Protein AF-A0A937L1M7-F1 (afdb_monomer)

Radius of gyration: 15.11 Å; Cα contacts (8 Å, |Δi|>4): 106; chains: 1; bounding box: 36×22×39 Å

Foldseek 3Di:
DVVVVLLVVLVVVLCVLQVFDPDLVSVLQSVLCCVQQAPDDPVSVVVCCVDPVVVVVVVVSQVVCVHDVSVVVCCVPPSVVVSVVCCVPFRVPFPHGHHSNDQDVVNVVDDSVVVCVNRVGDHDD

Secondary structure (DSSP, 8-state):
-HHHHHHHHHHHHHHHHHT--SSHHHHHHHHHIIIIIB---HHHHHHHHH-HHHHHHHHHHHHHTTSHHHHHHHIIIIIHHHHHHHIIIIITT-SS-B-TT---HHHHHS-HHHHHHHHT-----

Solvent-accessible surface area (backbone atoms only — not comparable to full-atom values): 6976 Å² total; per-residue (Å²): 109,75,66,58,59,49,54,53,52,38,51,55,50,48,29,64,73,51,60,35,53,92,47,78,67,22,54,59,64,38,46,53,43,51,75,68,29,29,65,62,49,73,67,57,54,49,54,53,62,63,33,68,65,54,46,50,52,52,50,53,51,26,53,75,52,68,28,65,69,50,37,49,51,47,37,64,72,49,49,46,59,48,40,52,48,47,37,63,73,30,42,68,66,30,72,48,63,43,55,43,93,65,73,48,72,68,59,73,73,43,58,68,70,56,53,27,59,70,30,36,57,55,71,78,127

Structure (mmCIF, N/CA/C/O backbone):
data_AF-A0A937L1M7-F1
#
_entry.id   AF-A0A937L1M7-F1
#
loop_
_atom_site.group_PDB
_atom_site.id
_atom_site.type_symbol
_atom_site.label_atom_id
_atom_site.label_alt_id
_atom_site.label_comp_id
_atom_site.label_asym_id
_atom_site.label_entity_id
_atom_site.label_seq_id
_atom_site.pdbx_PDB_ins_code
_atom_site.Cartn_x
_atom_site.Cartn_y
_atom_site.Cartn_z
_atom_site.occupancy
_atom_site.B_iso_or_equiv
_atom_site.auth_seq_id
_atom_site.auth_comp_id
_atom_site.auth_asym_id
_atom_site.auth_atom_id
_atom_site.pdbx_PDB_model_num
ATOM 1 N N . SER A 1 1 ? 15.542 -1.049 15.881 1.00 49.56 1 SER A N 1
ATOM 2 C CA . SER A 1 1 ? 14.760 0.177 16.152 1.00 49.56 1 SER A CA 1
ATOM 3 C C . SER A 1 1 ? 13.282 -0.177 16.114 1.00 49.56 1 SER A C 1
ATOM 5 O O . SER A 1 1 ? 12.825 -0.575 15.053 1.00 49.56 1 SER A O 1
ATOM 7 N N . GLN A 1 2 ? 12.545 -0.119 17.230 1.00 49.66 2 GLN A N 1
ATOM 8 C CA . GLN A 1 2 ? 11.145 -0.597 17.312 1.00 49.66 2 GLN A CA 1
ATOM 9 C C . GLN A 1 2 ? 10.196 0.043 16.274 1.00 49.66 2 GLN A C 1
ATOM 11 O O . GLN A 1 2 ? 9.245 -0.591 15.832 1.00 49.66 2 GLN A O 1
ATOM 16 N N . LEU A 1 3 ? 10.517 1.255 15.811 1.00 58.94 3 LEU A N 1
ATOM 17 C CA . LEU A 1 3 ? 9.812 1.948 14.729 1.00 58.94 3 LEU A CA 1
ATOM 18 C C . LEU A 1 3 ? 9.873 1.206 13.385 1.00 58.94 3 LEU A C 1
ATOM 20 O O . LEU A 1 3 ? 8.867 1.160 12.690 1.00 58.94 3 LEU A O 1
ATOM 24 N N . LYS A 1 4 ? 11.012 0.575 13.049 1.00 58.53 4 LYS A N 1
ATOM 25 C CA . LYS A 1 4 ? 11.166 -0.193 11.801 1.00 58.53 4 LYS A CA 1
ATOM 26 C C . LYS A 1 4 ? 10.172 -1.356 11.789 1.00 58.53 4 LYS A C 1
ATOM 28 O O . LYS A 1 4 ? 9.358 -1.446 10.884 1.00 58.53 4 LYS A O 1
ATOM 33 N N . GLY A 1 5 ? 10.163 -2.178 12.842 1.00 61.75 5 GLY A N 1
ATOM 34 C CA . GLY A 1 5 ? 9.251 -3.324 12.947 1.00 61.75 5 GLY A CA 1
ATOM 35 C C . GLY A 1 5 ? 7.770 -2.938 12.875 1.00 61.75 5 GLY A C 1
ATOM 36 O O . GLY A 1 5 ? 6.997 -3.636 12.229 1.00 61.75 5 GLY A O 1
ATOM 37 N N . LYS A 1 6 ? 7.391 -1.794 13.462 1.00 68.62 6 LYS A N 1
ATOM 38 C CA . LYS A 1 6 ? 6.020 -1.282 13.376 1.00 68.62 6 LYS A CA 1
ATOM 39 C C . LYS A 1 6 ? 5.638 -0.885 11.943 1.00 68.62 6 LYS A C 1
ATOM 41 O O . LYS A 1 6 ? 4.575 -1.276 11.488 1.00 68.62 6 LYS A O 1
ATOM 46 N N . THR A 1 7 ? 6.505 -0.181 11.210 1.00 71.00 7 THR A N 1
ATOM 47 C CA . THR A 1 7 ? 6.217 0.217 9.820 1.00 71.00 7 THR A CA 1
ATOM 48 C C . THR A 1 7 ? 6.036 -0.983 8.890 1.00 71.00 7 THR A C 1
ATOM 50 O O . THR A 1 7 ? 5.132 -0.957 8.063 1.00 71.00 7 THR A O 1
ATOM 53 N N . PHE A 1 8 ? 6.853 -2.034 9.034 1.00 74.19 8 PHE A N 1
ATOM 54 C CA . PHE A 1 8 ? 6.697 -3.263 8.241 1.00 74.19 8 PHE A CA 1
ATOM 55 C C . PHE A 1 8 ? 5.416 -4.019 8.601 1.00 74.19 8 PHE A C 1
ATOM 57 O O . PHE A 1 8 ? 4.676 -4.413 7.713 1.00 74.19 8 PHE A O 1
ATOM 64 N N . HIS A 1 9 ? 5.108 -4.151 9.892 1.00 79.00 9 HIS A N 1
ATOM 65 C CA . HIS A 1 9 ? 3.859 -4.770 10.333 1.00 79.00 9 HIS A CA 1
ATOM 66 C C . HIS A 1 9 ? 2.626 -4.020 9.804 1.00 79.00 9 HIS A C 1
ATOM 68 O O . HIS A 1 9 ? 1.701 -4.628 9.272 1.00 79.00 9 HIS A O 1
ATOM 74 N N . ASP A 1 10 ? 2.624 -2.692 9.913 1.00 80.38 10 ASP A N 1
ATOM 75 C CA . ASP A 1 10 ? 1.534 -1.843 9.434 1.00 80.38 10 ASP A CA 1
ATOM 76 C C . ASP A 1 10 ? 1.384 -1.925 7.902 1.00 80.38 10 ASP A C 1
ATOM 78 O O . ASP A 1 10 ? 0.262 -1.980 7.396 1.00 80.38 10 ASP A O 1
ATOM 82 N N . HIS A 1 11 ? 2.502 -2.014 7.171 1.00 81.06 11 HIS A N 1
ATOM 83 C CA . HIS A 1 11 ? 2.531 -2.261 5.724 1.00 81.06 11 HIS A CA 1
ATOM 84 C C . HIS A 1 11 ? 1.928 -3.625 5.366 1.00 81.06 11 HIS A C 1
ATOM 86 O O . HIS A 1 11 ? 1.009 -3.694 4.549 1.00 81.06 11 HIS A O 1
ATOM 92 N N . ASP A 1 12 ? 2.349 -4.699 6.031 1.00 82.50 12 ASP A N 1
ATOM 9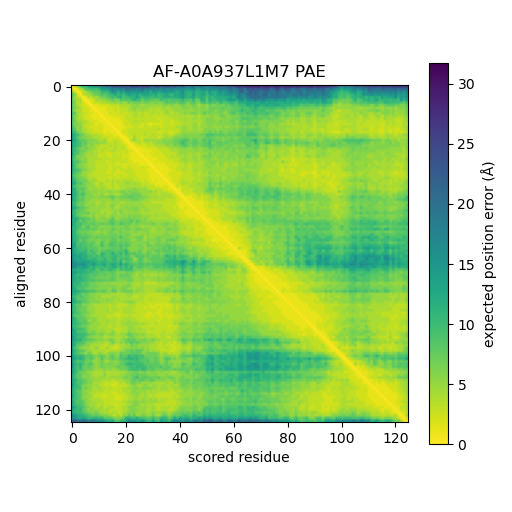3 C CA . ASP A 1 12 ? 1.842 -6.056 5.787 1.00 82.50 12 ASP A CA 1
ATOM 94 C C . ASP A 1 12 ? 0.335 -6.164 6.068 1.00 82.50 12 ASP A C 1
ATOM 96 O O . ASP A 1 12 ? -0.408 -6.834 5.346 1.00 82.50 12 ASP A O 1
ATOM 100 N N . LEU A 1 13 ? -0.172 -5.437 7.066 1.00 84.81 13 LEU A N 1
ATOM 101 C CA . LEU A 1 13 ? -1.611 -5.349 7.312 1.00 84.81 13 LEU A CA 1
ATOM 102 C C . LEU A 1 13 ? -2.366 -4.698 6.146 1.00 84.81 13 LEU A C 1
ATOM 104 O O . LEU A 1 13 ? -3.511 -5.074 5.872 1.00 84.81 13 LEU A O 1
ATOM 108 N N . THR A 1 14 ? -1.746 -3.755 5.426 1.00 85.81 14 THR A N 1
ATOM 109 C CA . THR A 1 14 ? -2.378 -3.168 4.238 1.00 85.81 14 THR A CA 1
ATOM 110 C C . THR A 1 14 ? -2.505 -4.170 3.090 1.00 85.81 14 THR A C 1
ATOM 112 O O . THR A 1 14 ? -3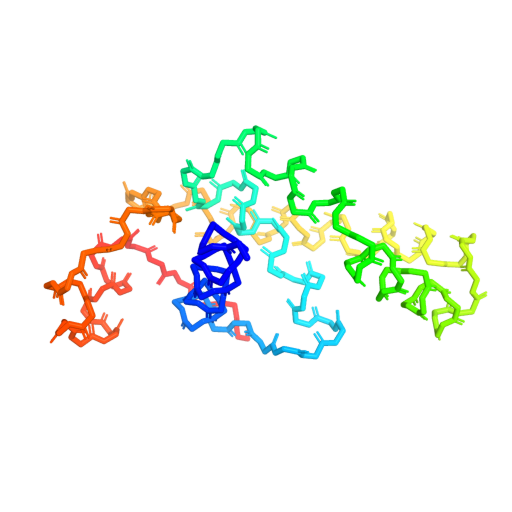.543 -4.196 2.425 1.00 85.81 14 THR A O 1
ATOM 115 N N . HIS A 1 15 ? -1.534 -5.072 2.914 1.00 85.81 15 HIS A N 1
ATOM 116 C CA . HIS A 1 15 ? -1.667 -6.194 1.979 1.00 85.81 15 HIS A CA 1
ATOM 117 C C . HIS A 1 15 ? -2.897 -7.044 2.305 1.00 85.81 15 HIS A C 1
ATOM 119 O O . HIS A 1 15 ? -3.703 -7.346 1.422 1.00 85.81 15 HIS A O 1
ATOM 125 N N . VAL A 1 16 ? -3.099 -7.365 3.586 1.00 86.50 16 VAL A N 1
ATOM 126 C CA . VAL A 1 16 ? -4.226 -8.191 4.040 1.00 86.50 16 VAL A CA 1
ATOM 127 C C . VAL A 1 16 ? -5.564 -7.484 3.829 1.00 86.50 16 VAL A C 1
ATOM 129 O O . VAL A 1 16 ? -6.500 -8.082 3.286 1.00 86.50 16 VAL A O 1
ATOM 132 N N . ILE A 1 17 ? -5.691 -6.211 4.219 1.00 86.56 17 ILE A N 1
ATOM 133 C CA . ILE A 1 17 ? -6.976 -5.506 4.115 1.00 86.56 17 ILE A CA 1
ATOM 134 C C . ILE A 1 17 ? -7.383 -5.273 2.655 1.00 86.56 17 ILE A C 1
ATOM 136 O O . ILE A 1 17 ? -8.546 -5.513 2.311 1.00 86.56 17 ILE A O 1
ATOM 140 N N . PHE A 1 18 ? -6.431 -4.906 1.790 1.00 86.31 18 PHE A N 1
ATOM 141 C CA . PHE A 1 18 ? -6.669 -4.632 0.369 1.00 86.31 18 PHE A CA 1
ATOM 142 C C . PHE A 1 18 ? -6.583 -5.875 -0.528 1.00 86.31 18 PHE A C 1
ATOM 144 O O . PHE A 1 18 ? -6.999 -5.817 -1.684 1.00 86.31 18 PHE A O 1
ATOM 151 N N . GLY A 1 19 ? -6.118 -7.009 0.006 1.00 83.94 19 GLY A N 1
ATOM 152 C CA . GLY A 1 19 ? -6.018 -8.279 -0.716 1.00 83.94 19 GLY A CA 1
ATOM 153 C C . GLY A 1 19 ? -4.933 -8.285 -1.793 1.00 83.94 19 GLY A C 1
ATOM 154 O O . GLY A 1 19 ? -5.113 -8.925 -2.824 1.00 83.94 19 GLY A O 1
ATOM 155 N N . CYS A 1 20 ? -3.843 -7.542 -1.590 1.00 85.12 20 CYS A N 1
ATOM 156 C CA . CYS A 1 20 ? -2.694 -7.534 -2.494 1.00 85.12 20 CYS A CA 1
ATOM 157 C C . CYS A 1 20 ? -1.643 -8.537 -2.008 1.00 85.12 20 CYS A C 1
ATOM 159 O O . CYS A 1 20 ? -1.237 -8.481 -0.851 1.00 85.12 20 CYS A O 1
ATOM 161 N N . ASP A 1 21 ? -1.161 -9.411 -2.889 1.00 83.00 21 ASP A N 1
ATOM 162 C CA . ASP A 1 21 ? -0.080 -10.348 -2.557 1.00 83.00 21 ASP A CA 1
ATOM 163 C C . ASP A 1 21 ? 1.261 -9.626 -2.321 1.00 83.00 21 ASP A C 1
ATOM 165 O O . ASP A 1 21 ? 1.443 -8.477 -2.721 1.00 83.00 21 ASP A O 1
ATOM 169 N N . THR A 1 22 ? 2.241 -10.328 -1.749 1.00 82.31 22 THR A N 1
ATOM 170 C CA . THR A 1 22 ? 3.625 -9.845 -1.543 1.00 82.31 22 THR A CA 1
ATOM 171 C C . THR A 1 22 ? 4.546 -10.112 -2.742 1.00 82.31 22 THR A C 1
ATOM 173 O O . THR A 1 22 ? 5.770 -10.022 -2.658 1.00 82.31 22 THR A O 1
ATOM 176 N N . SER A 1 23 ? 3.975 -10.478 -3.894 1.00 83.06 23 SER A N 1
ATOM 177 C CA . SER A 1 23 ? 4.735 -10.587 -5.143 1.00 83.06 23 SER A CA 1
ATOM 178 C C . SER A 1 23 ? 5.130 -9.201 -5.662 1.00 83.06 23 SER A C 1
ATOM 180 O O . SER A 1 23 ? 4.472 -8.211 -5.352 1.00 83.06 23 SER A O 1
ATOM 182 N N . LEU A 1 24 ? 6.129 -9.120 -6.552 1.00 78.31 24 LEU A N 1
ATOM 183 C CA . LEU A 1 24 ? 6.539 -7.851 -7.178 1.00 78.31 24 LEU A CA 1
ATOM 184 C C . LEU A 1 24 ? 5.351 -7.077 -7.779 1.00 78.31 24 LEU A C 1
ATOM 186 O O . LEU A 1 24 ? 5.266 -5.859 -7.661 1.00 78.31 24 LEU A O 1
ATOM 190 N N . LYS A 1 25 ? 4.406 -7.783 -8.414 1.00 79.62 25 LYS A N 1
ATOM 191 C CA . LYS A 1 25 ? 3.190 -7.162 -8.958 1.00 79.62 25 LYS A CA 1
ATOM 192 C C . LYS A 1 25 ? 2.250 -6.685 -7.855 1.00 79.62 25 LYS A C 1
ATOM 194 O O . LYS A 1 25 ? 1.646 -5.634 -8.015 1.00 79.62 25 LYS A O 1
ATOM 199 N N . GLY A 1 26 ? 2.118 -7.445 -6.772 1.00 82.75 26 GLY A N 1
ATOM 200 C CA . GLY A 1 26 ? 1.269 -7.087 -5.639 1.00 82.75 26 GLY A CA 1
ATOM 201 C C . GLY A 1 26 ? 1.766 -5.841 -4.902 1.00 82.75 26 GLY A C 1
ATOM 202 O O . GLY A 1 26 ? 0.968 -4.948 -4.648 1.00 82.75 26 GLY A O 1
ATOM 203 N N . GLU A 1 27 ? 3.079 -5.706 -4.704 1.00 83.56 27 GLU A N 1
ATOM 204 C CA . GLU A 1 27 ? 3.714 -4.483 -4.180 1.00 83.56 27 GLU A CA 1
ATOM 205 C C . GLU A 1 27 ? 3.446 -3.266 -5.079 1.00 83.56 27 GLU A C 1
ATOM 207 O O . GLU A 1 27 ? 3.058 -2.190 -4.619 1.00 83.56 27 GLU A O 1
ATOM 212 N N . ILE A 1 28 ? 3.581 -3.444 -6.401 1.00 83.06 28 ILE A N 1
ATOM 213 C CA . ILE A 1 28 ? 3.245 -2.397 -7.372 1.00 83.06 28 ILE A CA 1
ATOM 214 C C . ILE A 1 28 ? 1.762 -2.020 -7.227 1.00 83.06 28 ILE A C 1
ATOM 216 O O . ILE A 1 28 ? 1.438 -0.850 -7.051 1.00 83.06 28 ILE A O 1
ATOM 220 N N . LEU A 1 29 ? 0.857 -2.998 -7.221 1.00 86.00 29 LEU A N 1
ATOM 221 C CA . LEU A 1 29 ? -0.582 -2.758 -7.104 1.00 86.00 29 LEU A CA 1
ATOM 222 C C . LEU A 1 29 ? -1.004 -2.164 -5.759 1.00 86.00 29 LEU A C 1
ATOM 224 O O . LEU A 1 29 ? -2.021 -1.475 -5.735 1.00 86.00 29 LEU A O 1
ATOM 228 N N . LEU A 1 30 ? -0.245 -2.377 -4.682 1.00 87.50 30 LEU A N 1
ATOM 229 C CA . LEU A 1 30 ? -0.527 -1.838 -3.353 1.00 87.50 30 LEU A CA 1
ATOM 230 C C . LEU A 1 30 ? -0.235 -0.331 -3.248 1.00 87.50 30 LEU A C 1
ATOM 232 O O . LEU A 1 30 ? -0.935 0.384 -2.530 1.00 87.50 30 LEU A O 1
ATOM 236 N N . ASN A 1 31 ? 0.734 0.188 -4.008 1.00 86.62 31 ASN A N 1
ATOM 237 C CA . ASN A 1 31 ? 1.104 1.611 -3.999 1.00 86.62 31 ASN A CA 1
ATOM 238 C C . ASN A 1 31 ? -0.078 2.596 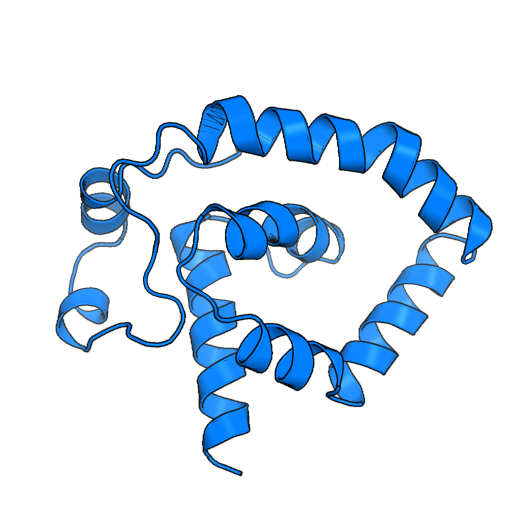-4.088 1.00 86.62 31 ASN A C 1
ATOM 240 O O . ASN A 1 31 ? -0.154 3.495 -3.247 1.00 86.62 31 ASN A O 1
ATOM 244 N N . PRO A 1 32 ? -1.013 2.495 -5.058 1.00 87.12 32 PRO A N 1
ATOM 245 C CA . PRO A 1 32 ? -2.149 3.412 -5.119 1.00 87.12 32 PRO A CA 1
ATOM 246 C C . PRO A 1 32 ? -3.015 3.343 -3.855 1.00 87.12 32 PRO A C 1
ATOM 248 O O . PRO A 1 32 ? -3.498 4.380 -3.398 1.00 87.12 32 PRO A O 1
ATOM 251 N N . TRP A 1 33 ? -3.176 2.164 -3.248 1.00 87.50 33 TRP A N 1
ATOM 252 C CA . TRP A 1 33 ? -3.930 2.000 -2.004 1.00 87.50 33 TRP A CA 1
ATOM 253 C C . TRP A 1 33 ? -3.243 2.673 -0.829 1.00 87.50 33 TRP A C 1
ATOM 255 O O . TRP A 1 33 ? -3.897 3.424 -0.112 1.00 87.50 33 TRP A O 1
ATOM 265 N N . ILE A 1 34 ? -1.933 2.485 -0.665 1.00 87.12 34 ILE A N 1
ATOM 266 C CA . ILE A 1 34 ? -1.164 3.170 0.379 1.00 87.12 34 ILE A CA 1
ATOM 267 C C . ILE A 1 34 ? -1.269 4.685 0.195 1.00 87.12 34 ILE A C 1
ATOM 269 O O . ILE A 1 34 ? -1.631 5.394 1.131 1.00 87.12 34 ILE A O 1
ATOM 273 N N . LEU A 1 35 ? -1.039 5.186 -1.020 1.00 85.44 35 LEU A N 1
ATOM 274 C CA . LEU A 1 35 ? -0.992 6.623 -1.295 1.00 85.44 35 LEU A CA 1
ATOM 275 C C . LEU A 1 35 ? -2.349 7.326 -1.159 1.00 85.44 35 LEU A C 1
ATOM 277 O O . LEU A 1 35 ? -2.400 8.474 -0.712 1.00 85.44 35 LEU A O 1
ATOM 281 N N . PHE A 1 36 ? -3.445 6.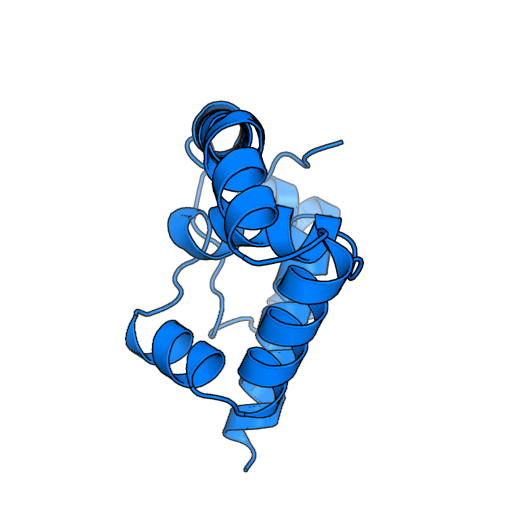676 -1.559 1.00 86.75 36 PHE A N 1
ATOM 282 C CA . PHE A 1 36 ? -4.758 7.328 -1.648 1.00 86.75 36 PHE A CA 1
ATOM 283 C C . PHE A 1 36 ? -5.821 6.737 -0.716 1.00 86.75 36 PHE A C 1
ATOM 285 O O . PHE A 1 36 ? -6.727 7.464 -0.296 1.00 86.75 36 PHE A O 1
ATOM 292 N N . GLY A 1 37 ? -5.721 5.448 -0.399 1.00 84.69 37 GLY A N 1
ATOM 293 C CA . GLY A 1 37 ? -6.673 4.691 0.418 1.00 84.69 37 GLY A CA 1
ATOM 294 C C . GLY A 1 37 ? -6.326 4.624 1.903 1.00 84.69 37 GLY A C 1
ATOM 295 O O . GLY A 1 37 ? -7.172 4.213 2.696 1.00 84.69 37 GLY A O 1
ATOM 296 N N . THR A 1 38 ? -5.131 5.068 2.302 1.00 88.25 38 THR A N 1
ATOM 297 C CA . THR A 1 38 ? -4.718 5.109 3.710 1.00 88.25 38 THR A CA 1
ATOM 298 C C . THR A 1 38 ? -4.503 6.532 4.226 1.00 88.25 38 THR A C 1
ATOM 300 O O . THR A 1 38 ? -4.496 7.508 3.471 1.00 88.25 38 THR A O 1
ATOM 303 N N . THR A 1 39 ? -4.348 6.660 5.542 1.00 86.50 39 THR A N 1
ATOM 304 C CA . THR A 1 39 ? -3.984 7.909 6.227 1.00 86.50 39 THR A CA 1
ATOM 305 C C . THR A 1 39 ? -2.472 8.067 6.417 1.00 86.50 39 THR A C 1
ATOM 307 O O . THR A 1 39 ? -2.058 8.821 7.296 1.00 86.50 39 THR A O 1
ATOM 310 N N . ILE A 1 40 ? -1.648 7.344 5.647 1.00 84.25 40 ILE A N 1
ATOM 311 C CA . ILE A 1 40 ? -0.188 7.404 5.768 1.00 84.25 40 ILE A CA 1
ATOM 312 C C . ILE A 1 40 ? 0.324 8.838 5.593 1.00 84.25 40 ILE A C 1
ATOM 314 O O . ILE A 1 40 ? -0.118 9.593 4.719 1.00 84.25 40 ILE A O 1
ATOM 318 N N . THR A 1 41 ? 1.276 9.231 6.433 1.00 83.81 41 THR A N 1
ATOM 319 C CA . THR A 1 41 ? 1.905 10.547 6.346 1.00 83.81 41 THR A CA 1
ATOM 320 C C . THR A 1 41 ? 3.073 10.536 5.359 1.00 83.81 41 THR A C 1
ATOM 322 O O . THR A 1 41 ? 3.757 9.532 5.159 1.00 83.81 41 THR A O 1
ATOM 325 N N . ARG A 1 42 ? 3.369 11.695 4.753 1.00 80.06 42 ARG A N 1
ATOM 326 C CA . ARG A 1 42 ? 4.532 11.840 3.855 1.00 80.06 42 ARG A CA 1
ATOM 327 C C . ARG A 1 42 ? 5.858 11.534 4.559 1.00 80.06 42 ARG A C 1
ATOM 329 O O . ARG A 1 42 ? 6.787 11.057 3.916 1.00 80.06 42 ARG A O 1
ATOM 336 N N . SER A 1 43 ? 5.942 11.806 5.862 1.00 80.44 43 SER A N 1
ATOM 337 C CA . SER A 1 43 ? 7.096 11.468 6.701 1.00 80.44 43 SER A CA 1
ATOM 338 C C . SER A 1 43 ? 7.307 9.961 6.811 1.00 80.44 43 SER A C 1
ATOM 340 O O . SER A 1 43 ? 8.435 9.508 6.656 1.00 80.44 43 SER A O 1
ATOM 342 N N . GLU A 1 44 ? 6.240 9.188 7.019 1.00 80.50 44 GLU A N 1
ATOM 343 C CA . GLU A 1 44 ? 6.309 7.722 7.102 1.00 80.50 44 GLU A CA 1
ATOM 344 C C . GLU A 1 44 ? 6.679 7.109 5.755 1.00 80.50 44 GLU A C 1
ATOM 346 O O . GLU A 1 44 ? 7.569 6.265 5.688 1.00 80.50 44 GLU A O 1
ATOM 351 N N . LEU A 1 45 ? 6.073 7.602 4.671 1.00 81.56 45 LEU A N 1
ATOM 352 C CA . LEU A 1 45 ? 6.405 7.158 3.320 1.00 81.56 45 LEU A CA 1
ATOM 353 C C . LEU A 1 45 ? 7.877 7.440 2.979 1.00 81.56 45 LEU A C 1
ATOM 355 O O . LEU A 1 45 ? 8.566 6.580 2.437 1.00 81.56 45 LEU A O 1
ATOM 359 N N . SER A 1 46 ? 8.372 8.634 3.320 1.00 81.50 46 SER A N 1
ATOM 360 C CA . SER A 1 46 ? 9.776 9.005 3.117 1.00 81.50 46 SER A CA 1
ATOM 361 C C . SER A 1 46 ? 10.717 8.141 3.957 1.00 81.50 46 SER A C 1
ATOM 363 O O . SER A 1 46 ? 11.735 7.682 3.449 1.00 81.50 46 SER A O 1
ATOM 365 N N . ALA A 1 47 ? 10.368 7.867 5.217 1.00 83.31 47 ALA A N 1
ATOM 366 C CA . ALA A 1 47 ? 11.157 7.004 6.091 1.00 83.31 47 ALA A CA 1
ATOM 367 C C . ALA A 1 47 ? 11.238 5.566 5.554 1.00 83.31 47 ALA A C 1
ATOM 369 O O . ALA A 1 47 ? 12.323 4.989 5.533 1.00 83.31 47 ALA A O 1
ATOM 370 N N . TYR A 1 48 ? 10.123 5.022 5.059 1.00 79.62 48 TYR A N 1
ATOM 371 C CA . TYR A 1 48 ? 10.086 3.704 4.427 1.00 79.62 48 TYR A CA 1
ATOM 372 C C . TYR A 1 48 ? 10.913 3.674 3.134 1.00 79.62 48 TYR A C 1
ATOM 374 O O . TYR A 1 48 ? 11.784 2.826 2.967 1.00 79.62 48 TYR A O 1
ATOM 382 N N . 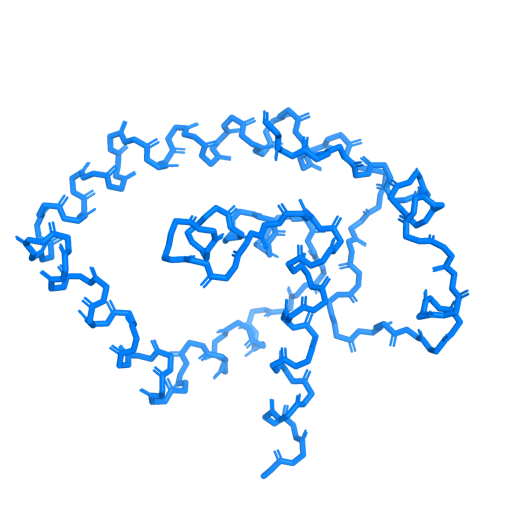ALA A 1 49 ? 10.732 4.661 2.252 1.00 79.44 49 ALA A N 1
ATOM 383 C CA . ALA A 1 49 ? 11.500 4.776 1.010 1.00 79.44 49 ALA A CA 1
ATOM 384 C C . ALA A 1 49 ? 12.998 5.058 1.240 1.00 79.44 49 ALA A C 1
ATOM 386 O O . ALA A 1 49 ? 13.830 4.788 0.370 1.00 79.44 49 ALA A O 1
ATOM 387 N N . ALA A 1 50 ? 13.362 5.625 2.393 1.00 81.69 50 ALA A N 1
ATOM 388 C CA . ALA A 1 50 ? 14.744 5.863 2.777 1.00 81.69 50 ALA A CA 1
ATOM 389 C C . ALA A 1 50 ? 15.465 4.583 3.228 1.00 81.69 50 ALA A C 1
ATOM 391 O O . ALA A 1 50 ? 16.701 4.572 3.161 1.00 81.69 50 ALA A O 1
ATOM 392 N N . ASP A 1 51 ? 14.729 3.536 3.632 1.00 82.50 51 ASP A N 1
ATOM 393 C CA . ASP A 1 51 ? 15.298 2.279 4.118 1.00 82.50 51 ASP A CA 1
ATOM 394 C C . ASP A 1 51 ? 16.184 1.631 3.028 1.00 82.50 51 ASP A C 1
ATOM 396 O O . ASP A 1 51 ? 15.749 1.460 1.880 1.00 82.50 51 ASP A O 1
ATOM 400 N N . PRO A 1 52 ? 17.448 1.286 3.347 1.00 81.50 52 PRO A N 1
ATOM 401 C CA . PRO A 1 52 ? 18.364 0.652 2.400 1.00 81.50 52 PRO A CA 1
ATOM 402 C C . PRO A 1 52 ? 17.818 -0.642 1.790 1.00 81.50 52 PRO A C 1
ATOM 404 O O . PRO A 1 52 ? 18.091 -0.937 0.628 1.00 81.50 52 PRO A O 1
ATOM 407 N N . GLU A 1 53 ? 17.040 -1.402 2.556 1.00 79.25 53 GLU A N 1
ATOM 408 C CA . GLU A 1 53 ? 16.438 -2.661 2.129 1.00 79.25 53 GLU A CA 1
ATOM 409 C C . GLU A 1 53 ? 15.363 -2.424 1.066 1.00 79.25 53 GLU A C 1
ATOM 411 O O . GLU A 1 53 ? 15.395 -3.042 0.004 1.00 79.25 53 GLU A O 1
ATOM 416 N N . VAL A 1 54 ? 14.496 -1.434 1.291 1.00 78.31 54 VAL A N 1
ATOM 417 C CA . VAL A 1 54 ? 13.470 -1.004 0.330 1.00 78.31 54 VAL A CA 1
ATOM 418 C C . VAL A 1 54 ? 14.115 -0.470 -0.949 1.00 78.31 54 VAL A C 1
ATOM 420 O O . VAL A 1 54 ? 13.664 -0.765 -2.057 1.00 78.31 54 VAL A O 1
ATOM 423 N N . LYS A 1 55 ? 15.212 0.289 -0.840 1.00 80.12 55 LYS A N 1
ATOM 424 C CA . LYS A 1 55 ? 15.961 0.762 -2.017 1.00 80.12 55 LYS A CA 1
ATOM 425 C C . LYS A 1 55 ? 16.567 -0.386 -2.814 1.00 80.12 55 LYS A C 1
ATOM 427 O O . LYS A 1 55 ? 16.497 -0.354 -4.042 1.00 80.12 55 LYS A O 1
ATOM 432 N N . ARG A 1 56 ? 17.134 -1.383 -2.132 1.00 83.12 56 ARG A N 1
ATOM 433 C CA . ARG A 1 56 ? 17.707 -2.572 -2.769 1.00 83.12 56 ARG A CA 1
ATOM 434 C C . ARG A 1 56 ? 16.635 -3.373 -3.509 1.00 83.12 56 ARG A C 1
ATOM 436 O O . ARG A 1 56 ? 16.818 -3.658 -4.684 1.00 83.12 56 ARG A O 1
ATOM 443 N N . LEU A 1 57 ? 15.495 -3.639 -2.870 1.00 79.94 57 LEU A N 1
ATOM 444 C CA . LEU A 1 57 ? 14.372 -4.352 -3.492 1.00 79.94 57 LEU A CA 1
ATOM 445 C C . LEU A 1 57 ? 13.828 -3.614 -4.722 1.00 79.94 57 LEU A C 1
ATOM 447 O O . LEU A 1 57 ? 13.570 -4.231 -5.753 1.00 79.94 57 LEU A O 1
ATOM 451 N N . ASN A 1 58 ? 13.715 -2.284 -4.658 1.00 77.69 58 ASN A N 1
ATOM 452 C CA . ASN A 1 58 ? 13.313 -1.483 -5.815 1.00 77.69 58 ASN A CA 1
ATOM 453 C C . ASN A 1 58 ? 14.329 -1.568 -6.964 1.00 77.69 58 ASN A C 1
ATOM 455 O O . ASN A 1 58 ? 13.933 -1.654 -8.125 1.00 77.69 58 ASN A O 1
ATOM 459 N N . GLN A 1 59 ? 15.632 -1.547 -6.661 1.00 80.19 59 GLN A N 1
ATOM 460 C CA . GLN A 1 59 ? 16.687 -1.714 -7.666 1.00 80.19 59 GLN A CA 1
ATOM 461 C C . GLN A 1 59 ? 16.625 -3.095 -8.325 1.00 80.19 59 GLN A C 1
ATOM 463 O O . GLN A 1 59 ? 16.565 -3.168 -9.549 1.00 80.19 59 GLN A O 1
ATOM 468 N N . GLU A 1 60 ? 16.524 -4.160 -7.529 1.00 80.56 60 GLU A N 1
ATOM 469 C CA . GLU A 1 60 ? 16.352 -5.529 -8.029 1.00 80.56 60 GLU A CA 1
ATOM 470 C C . GLU A 1 60 ? 15.082 -5.657 -8.888 1.00 80.56 60 GLU A C 1
ATOM 472 O O . GLU A 1 60 ? 15.107 -6.269 -9.955 1.00 80.56 60 GLU A O 1
ATOM 477 N N . GLY A 1 61 ? 13.986 -5.004 -8.490 1.00 76.56 61 GLY A N 1
ATOM 478 C CA . GLY A 1 61 ? 12.758 -4.927 -9.280 1.00 76.56 61 GLY A CA 1
ATOM 479 C C . GLY A 1 61 ? 12.963 -4.261 -10.646 1.00 76.56 61 GLY A C 1
ATOM 480 O O . GLY A 1 61 ? 12.462 -4.761 -11.655 1.00 76.56 61 GLY A O 1
ATOM 481 N N . PHE A 1 62 ? 13.727 -3.166 -10.717 1.00 78.81 62 PHE A N 1
ATOM 482 C CA . PHE A 1 62 ? 14.060 -2.522 -11.992 1.00 78.81 62 PHE A CA 1
ATOM 483 C C . PHE A 1 62 ? 14.921 -3.408 -12.893 1.00 78.81 62 PHE A C 1
ATOM 485 O O . PHE A 1 62 ? 14.714 -3.417 -14.110 1.00 78.81 62 PHE A O 1
ATOM 492 N N . ASP A 1 63 ? 15.851 -4.158 -12.312 1.00 80.62 63 ASP A N 1
ATOM 493 C CA . ASP A 1 63 ? 16.732 -5.053 -13.057 1.00 80.62 63 ASP A CA 1
ATOM 494 C C . ASP A 1 63 ? 15.957 -6.259 -13.610 1.00 80.62 63 ASP A C 1
ATOM 496 O O . ASP A 1 63 ? 16.075 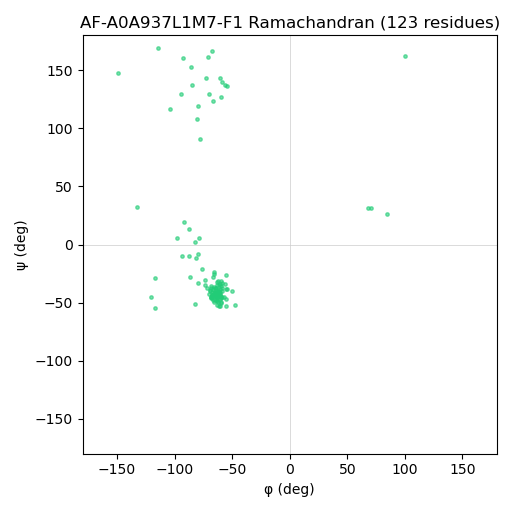-6.579 -14.796 1.00 80.62 63 ASP A O 1
ATOM 500 N N . LEU A 1 64 ? 15.058 -6.845 -12.811 1.00 79.44 64 LEU A N 1
ATOM 501 C CA . LEU A 1 64 ? 14.158 -7.928 -13.233 1.00 79.44 64 LEU A CA 1
ATOM 502 C C . LEU A 1 64 ? 13.189 -7.508 -14.348 1.00 79.44 64 LEU A C 1
ATOM 504 O O . LEU A 1 64 ? 12.828 -8.320 -15.200 1.00 79.44 64 LEU A O 1
ATOM 508 N N . LEU A 1 65 ? 12.788 -6.236 -14.384 1.00 74.12 65 LEU A N 1
ATOM 509 C CA . LEU A 1 65 ? 11.932 -5.672 -15.435 1.00 74.12 65 LEU A CA 1
ATOM 510 C C . LEU A 1 65 ? 12.695 -5.339 -16.735 1.00 74.12 65 LEU A C 1
ATOM 512 O O . LEU A 1 65 ? 12.113 -4.793 -17.678 1.00 74.12 65 LEU A O 1
ATOM 516 N N . GLY A 1 66 ? 13.984 -5.684 -16.822 1.00 78.94 66 GLY A N 1
ATOM 517 C CA . GLY A 1 66 ? 14.815 -5.462 -18.006 1.00 78.94 66 GLY A CA 1
ATOM 518 C C . GLY A 1 66 ? 15.420 -4.059 -18.076 1.00 78.94 66 GLY A C 1
ATOM 519 O O . GLY A 1 66 ? 15.692 -3.563 -19.174 1.00 78.94 66 GLY A O 1
ATOM 520 N N . GLY A 1 67 ? 15.610 -3.421 -16.920 1.00 83.75 67 GLY A N 1
ATOM 521 C CA . GLY A 1 67 ? 16.254 -2.123 -16.763 1.00 83.75 67 GLY A CA 1
ATOM 522 C C . GLY A 1 67 ? 15.279 -0.956 -16.586 1.00 83.75 67 GLY A C 1
ATOM 523 O O . GLY A 1 67 ? 14.098 -1.004 -16.940 1.00 83.75 67 GLY A O 1
ATOM 524 N N . ARG A 1 68 ? 15.814 0.158 -16.069 1.00 80.38 68 ARG A N 1
ATOM 525 C CA . ARG A 1 68 ? 15.052 1.353 -15.651 1.00 80.38 68 ARG A CA 1
ATOM 526 C C . ARG A 1 68 ? 14.160 1.935 -16.751 1.00 80.38 68 ARG A C 1
ATOM 528 O O . ARG A 1 68 ? 13.049 2.365 -16.463 1.00 80.38 68 ARG A O 1
ATOM 535 N N . LEU A 1 69 ? 14.626 1.941 -18.002 1.00 84.44 69 LEU A N 1
ATOM 536 C CA . LEU A 1 69 ? 13.876 2.512 -19.126 1.00 84.44 69 LEU A CA 1
ATOM 537 C C . LEU A 1 69 ? 12.629 1.683 -19.465 1.00 84.44 69 LEU A C 1
ATOM 539 O O . LEU A 1 69 ? 11.543 2.241 -19.609 1.00 84.44 69 LEU A O 1
ATOM 543 N N . LYS A 1 70 ? 12.768 0.352 -19.546 1.00 85.12 70 LYS A N 1
ATOM 544 C CA . LYS A 1 70 ? 11.638 -0.556 -19.794 1.00 85.12 70 LYS A CA 1
ATOM 545 C C . LYS A 1 70 ? 10.655 -0.540 -18.634 1.00 85.12 70 LYS A C 1
ATOM 547 O O . LYS A 1 70 ? 9.453 -0.457 -18.868 1.00 85.12 70 LYS A O 1
ATOM 552 N N . ALA A 1 71 ? 11.159 -0.541 -17.401 1.00 83.56 71 ALA A N 1
ATOM 553 C CA . ALA A 1 71 ? 10.325 -0.429 -16.213 1.00 83.56 71 ALA A CA 1
ATOM 554 C C . ALA A 1 71 ? 9.530 0.884 -16.191 1.00 83.56 71 ALA A C 1
ATOM 556 O O . ALA A 1 71 ? 8.331 0.861 -15.932 1.00 83.56 71 ALA A O 1
ATOM 557 N N . TYR A 1 72 ? 10.159 2.015 -16.529 1.00 84.31 72 TYR A N 1
ATOM 558 C CA . TYR A 1 72 ? 9.472 3.304 -16.621 1.00 84.31 72 TYR A CA 1
ATOM 559 C C . TYR A 1 72 ? 8.407 3.308 -17.724 1.00 84.31 72 TYR A C 1
ATOM 561 O O . TYR A 1 72 ? 7.277 3.733 -17.493 1.00 84.31 72 TYR A O 1
ATOM 569 N N . MET A 1 73 ? 8.729 2.783 -18.908 1.00 88.88 73 MET A N 1
ATOM 570 C CA . MET A 1 73 ? 7.776 2.698 -20.015 1.00 88.88 73 MET A CA 1
ATOM 571 C C . MET A 1 73 ? 6.581 1.807 -19.664 1.00 88.88 73 MET A C 1
ATOM 573 O O . MET A 1 73 ? 5.440 2.199 -19.898 1.00 88.88 73 MET A O 1
ATOM 577 N N . LEU A 1 74 ? 6.820 0.642 -19.055 1.00 87.12 74 LEU A N 1
ATOM 578 C CA . LEU A 1 74 ? 5.776 -0.249 -18.548 1.00 87.12 74 LEU A CA 1
ATOM 579 C C . LEU A 1 74 ? 4.945 0.438 -17.457 1.00 87.12 74 LEU A C 1
ATOM 581 O O . LEU A 1 74 ? 3.722 0.327 -17.442 1.00 87.12 74 LEU A O 1
ATOM 585 N N . PHE A 1 75 ? 5.595 1.189 -16.569 1.00 85.25 75 PHE A N 1
ATOM 586 C CA . PHE A 1 75 ? 4.911 1.943 -15.529 1.00 85.25 75 PHE A CA 1
ATOM 587 C C . PHE A 1 75 ? 3.945 2.965 -16.118 1.00 85.25 75 PHE A C 1
ATOM 589 O O . PHE A 1 75 ? 2.766 2.944 -15.788 1.00 85.25 75 PHE A O 1
ATOM 596 N N . VAL A 1 76 ? 4.411 3.814 -17.031 1.00 86.88 76 VAL A N 1
ATOM 597 C CA . VAL A 1 76 ? 3.580 4.865 -17.628 1.00 86.88 76 VAL A CA 1
ATOM 598 C C . VAL A 1 76 ? 2.497 4.287 -18.543 1.00 86.88 76 VAL A C 1
ATOM 600 O O . VAL A 1 76 ? 1.370 4.771 -18.526 1.00 86.88 76 VAL A O 1
ATOM 603 N N . SER A 1 77 ? 2.809 3.252 -19.326 1.00 89.31 77 SER A N 1
ATOM 604 C CA . SER A 1 77 ? 1.857 2.694 -20.298 1.00 89.31 77 SER A CA 1
ATOM 605 C C . SER A 1 77 ? 0.816 1.760 -19.683 1.00 89.31 77 SER A C 1
ATOM 607 O O . SER A 1 77 ? -0.314 1.732 -20.162 1.00 89.31 77 SER A O 1
ATOM 609 N N . TYR A 1 78 ? 1.169 1.007 -18.637 1.00 88.31 78 TYR A N 1
ATOM 610 C CA . TYR A 1 78 ? 0.306 -0.029 -18.066 1.00 88.31 78 TYR A CA 1
ATOM 611 C C . TYR A 1 78 ? -0.096 0.263 -16.619 1.00 88.31 78 TYR A C 1
ATOM 613 O O . TYR A 1 78 ? -1.284 0.317 -16.302 1.00 88.31 78 TYR A O 1
ATOM 621 N N . TYR A 1 79 ? 0.872 0.483 -15.725 1.00 86.19 79 TYR A N 1
ATOM 622 C CA . TYR A 1 79 ? 0.568 0.620 -14.297 1.00 86.19 79 TYR A CA 1
ATOM 623 C C . TYR A 1 79 ? -0.090 1.953 -13.946 1.00 86.19 79 TYR A C 1
ATOM 625 O O . TYR A 1 79 ? -0.974 1.977 -13.104 1.00 86.19 79 TYR A O 1
ATOM 633 N N . LEU A 1 80 ? 0.268 3.051 -14.607 1.00 87.88 80 LEU A N 1
ATOM 634 C CA . LEU A 1 80 ? -0.331 4.361 -14.372 1.00 87.88 80 LEU A CA 1
ATOM 635 C C . LEU A 1 80 ? -1.835 4.391 -14.708 1.00 87.88 80 LEU A C 1
ATOM 637 O O . LEU A 1 80 ? -2.613 4.773 -13.829 1.00 87.88 80 LEU A O 1
ATOM 641 N N . PRO A 1 81 ? -2.298 3.964 -15.904 1.00 91.25 81 PRO A N 1
ATOM 642 C CA . PRO A 1 81 ? -3.734 3.885 -16.165 1.00 91.25 81 PRO A CA 1
ATOM 643 C C . PRO A 1 81 ? -4.428 2.874 -15.245 1.00 91.25 81 PRO A C 1
ATOM 645 O O . PRO A 1 81 ? -5.541 3.140 -14.792 1.00 91.25 81 PR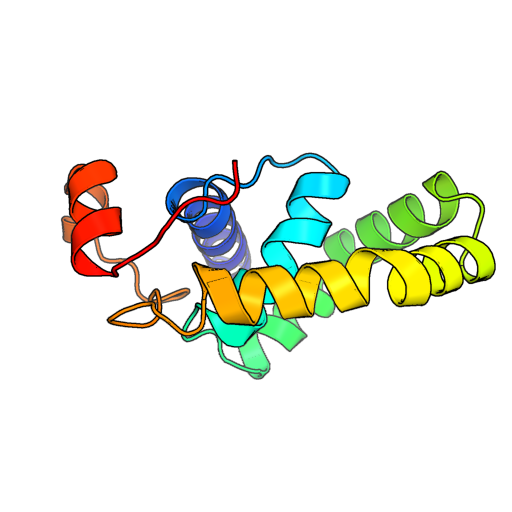O A O 1
ATOM 648 N N . LEU A 1 82 ? -3.764 1.766 -14.891 1.00 89.94 82 LEU A N 1
ATOM 649 C CA . LEU A 1 82 ? -4.292 0.807 -13.920 1.00 89.94 82 LEU A CA 1
ATOM 650 C C . LEU A 1 82 ? -4.454 1.424 -12.522 1.00 89.94 82 LEU A C 1
ATOM 652 O O . LEU A 1 82 ? -5.484 1.227 -11.888 1.00 89.94 82 LEU A O 1
ATOM 656 N N . TYR A 1 83 ? -3.496 2.223 -12.053 1.00 91.19 83 TYR A N 1
ATOM 657 C CA . TYR A 1 83 ? -3.575 2.930 -10.773 1.00 91.19 83 TYR A CA 1
ATOM 658 C C . TYR A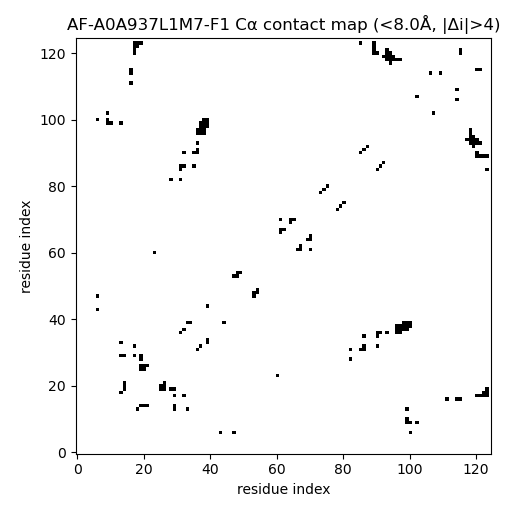 1 83 ? -4.727 3.927 -10.766 1.00 91.19 83 TYR A C 1
ATOM 660 O O . TYR A 1 83 ? -5.463 3.999 -9.785 1.00 91.19 83 TYR A O 1
ATOM 668 N N . VAL A 1 84 ? -4.909 4.677 -11.856 1.00 89.38 84 VAL A N 1
ATOM 669 C CA . VAL A 1 84 ? -6.045 5.595 -12.003 1.00 89.38 84 VAL A CA 1
ATOM 670 C C . VAL A 1 84 ? -7.360 4.817 -11.978 1.00 89.38 84 VAL A C 1
ATOM 672 O O . VAL A 1 84 ? -8.298 5.219 -11.292 1.00 89.38 84 VAL A O 1
ATOM 675 N N . TRP A 1 85 ? -7.426 3.677 -12.664 1.00 90.50 85 TRP A N 1
ATOM 676 C CA . TRP A 1 85 ? -8.609 2.823 -12.667 1.00 90.50 85 TRP A CA 1
ATOM 677 C C . TRP A 1 85 ? -8.921 2.257 -11.274 1.00 90.50 85 TRP A C 1
ATOM 679 O O . TRP A 1 85 ? -10.064 2.364 -10.826 1.00 90.50 85 TRP A O 1
ATOM 689 N N . ILE A 1 86 ? -7.915 1.738 -10.558 1.00 89.38 86 ILE A N 1
ATOM 690 C CA . ILE A 1 86 ? -8.039 1.272 -9.166 1.00 89.38 86 ILE A CA 1
ATOM 691 C C . ILE A 1 86 ? -8.511 2.422 -8.275 1.00 89.38 86 ILE A C 1
ATOM 693 O O . ILE A 1 86 ? -9.436 2.269 -7.476 1.00 89.38 86 ILE A O 1
ATOM 697 N N . TRP A 1 87 ? -7.920 3.603 -8.448 1.00 89.19 87 TRP A N 1
ATOM 698 C CA . TRP A 1 87 ? -8.275 4.775 -7.669 1.00 89.19 87 TRP A CA 1
ATOM 699 C C . TRP A 1 87 ? -9.741 5.173 -7.861 1.00 89.19 87 TRP A C 1
ATOM 701 O O . TRP A 1 87 ? -10.448 5.367 -6.875 1.00 89.19 87 TRP A O 1
ATOM 711 N N . ILE A 1 88 ? -10.232 5.237 -9.101 1.00 89.50 88 ILE A N 1
ATOM 712 C CA . ILE A 1 88 ? -11.621 5.620 -9.394 1.00 89.50 88 ILE A CA 1
ATOM 713 C C . ILE A 1 88 ? -12.613 4.550 -8.922 1.00 89.50 88 ILE A C 1
ATOM 715 O O . ILE A 1 88 ? -13.635 4.893 -8.327 1.00 89.50 88 ILE A O 1
ATOM 719 N N . ASN A 1 89 ? -12.334 3.271 -9.184 1.00 88.62 89 ASN A N 1
ATOM 720 C CA . ASN A 1 89 ? -13.305 2.194 -8.974 1.00 88.62 89 ASN A CA 1
ATOM 721 C C . ASN A 1 89 ? -13.306 1.632 -7.551 1.00 88.62 89 ASN A C 1
ATOM 723 O O . ASN A 1 89 ? -14.348 1.162 -7.087 1.00 88.62 89 ASN A O 1
ATOM 727 N N . HIS A 1 90 ? -12.170 1.692 -6.856 1.00 88.50 90 HIS A N 1
ATOM 728 C CA . HIS A 1 90 ? -12.000 1.021 -5.573 1.00 88.50 90 HIS A CA 1
ATOM 729 C C . HIS A 1 90 ? -11.655 1.969 -4.426 1.00 88.50 90 HIS A C 1
ATOM 731 O O . HIS A 1 90 ? -12.291 1.880 -3.380 1.00 88.50 90 HIS A O 1
ATOM 737 N N . ILE A 1 91 ? -10.719 2.904 -4.620 1.00 87.44 91 ILE A N 1
ATOM 738 C CA . ILE A 1 91 ? -10.229 3.766 -3.529 1.00 87.44 91 ILE A CA 1
ATOM 739 C C . ILE A 1 91 ? -11.151 4.962 -3.270 1.00 87.44 91 ILE A C 1
ATOM 741 O O . ILE A 1 91 ? -11.569 5.207 -2.144 1.00 87.44 91 ILE A O 1
ATOM 745 N 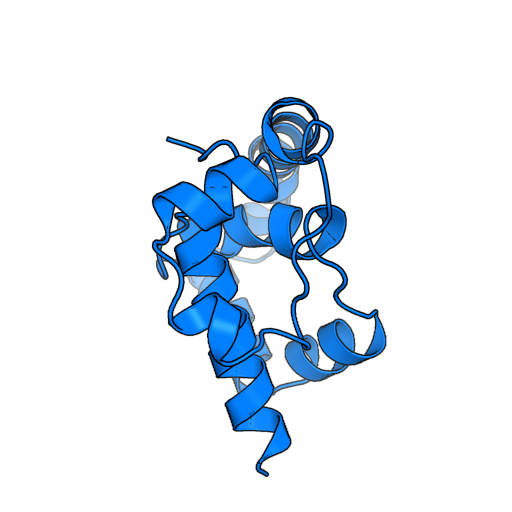N . ARG A 1 92 ? -11.499 5.719 -4.313 1.00 86.38 92 ARG A N 1
ATOM 746 C CA . ARG A 1 92 ? -12.401 6.875 -4.236 1.00 86.38 92 ARG A CA 1
ATOM 747 C C . ARG A 1 92 ? -13.769 6.572 -3.595 1.00 86.38 92 ARG A C 1
ATOM 749 O O . ARG A 1 92 ? -14.257 7.440 -2.878 1.00 86.38 92 ARG A O 1
ATOM 756 N N . PRO A 1 93 ? -14.409 5.411 -3.831 1.00 87.75 93 PRO A N 1
ATOM 757 C CA . PRO A 1 93 ? -15.686 5.070 -3.205 1.00 87.75 93 PRO A CA 1
ATOM 758 C C . PRO A 1 93 ? -15.565 4.499 -1.783 1.00 87.75 93 PRO A C 1
ATOM 760 O O . PRO A 1 93 ? -16.592 4.131 -1.212 1.00 87.75 93 PRO A O 1
ATOM 763 N N . MET A 1 94 ? -14.358 4.398 -1.211 1.00 86.50 94 MET A N 1
ATOM 764 C CA . MET A 1 94 ? -14.196 4.009 0.192 1.00 86.50 94 MET A CA 1
ATOM 765 C C . MET A 1 94 ? -14.932 4.995 1.102 1.00 86.50 94 MET A C 1
ATOM 767 O O . MET A 1 94 ? -14.904 6.208 0.890 1.00 86.50 94 MET A O 1
ATOM 771 N N . ARG A 1 95 ? -15.577 4.468 2.146 1.00 85.31 95 ARG A N 1
ATOM 772 C CA . ARG A 1 95 ? -16.294 5.289 3.135 1.00 85.31 95 ARG A CA 1
ATOM 773 C C . ARG A 1 95 ? -15.323 6.056 4.017 1.00 85.31 95 ARG A C 1
ATOM 775 O O . ARG A 1 95 ? -15.588 7.187 4.417 1.00 85.31 95 ARG A O 1
ATOM 782 N N . THR A 1 96 ? -14.205 5.427 4.355 1.00 86.69 96 THR A N 1
ATOM 783 C CA . THR A 1 96 ? -13.185 5.988 5.238 1.00 86.69 96 THR A CA 1
ATOM 784 C C . THR A 1 96 ? -11.825 5.444 4.832 1.00 86.69 96 THR A C 1
ATOM 786 O O . THR A 1 96 ? -11.718 4.316 4.354 1.00 86.69 96 THR A O 1
ATOM 789 N N . LYS A 1 97 ? -10.779 6.254 4.999 1.00 86.88 97 LYS A N 1
ATOM 790 C CA . LYS A 1 97 ? -9.404 5.831 4.725 1.00 86.88 97 LYS A CA 1
ATOM 791 C C . LYS A 1 97 ? -8.915 4.873 5.803 1.00 86.88 97 LYS A C 1
ATOM 793 O O . LYS A 1 97 ? -9.223 5.050 6.979 1.00 86.88 97 LYS A O 1
ATOM 798 N N . TRP A 1 98 ? -8.125 3.888 5.399 1.00 85.81 98 TRP A N 1
ATOM 799 C CA . TRP A 1 98 ? -7.541 2.921 6.318 1.00 85.81 98 TRP A CA 1
ATOM 800 C C . TRP A 1 98 ? -6.458 3.575 7.201 1.00 85.81 98 TRP A C 1
ATOM 802 O O . TRP A 1 98 ? -5.568 4.249 6.664 1.00 85.81 98 TRP A O 1
ATOM 812 N N . PRO A 1 99 ? -6.500 3.403 8.536 1.00 84.31 99 PRO A N 1
ATOM 813 C CA . PRO A 1 99 ? -5.526 3.998 9.443 1.00 84.31 99 PRO A CA 1
ATOM 814 C C . PRO A 1 99 ? -4.207 3.216 9.426 1.00 84.31 99 PRO A C 1
ATOM 816 O O . PRO A 1 99 ? -4.019 2.294 10.212 1.00 84.31 99 PRO A O 1
ATOM 819 N N . HIS A 1 100 ? -3.276 3.601 8.546 1.00 80.06 100 HIS A N 1
ATOM 820 C CA . HIS A 1 100 ? -2.016 2.874 8.331 1.00 80.06 100 HIS A CA 1
ATOM 821 C C . HIS A 1 100 ? -1.209 2.673 9.627 1.00 80.06 100 HIS A C 1
ATOM 823 O O . HIS A 1 100 ? -0.872 1.552 9.963 1.00 80.06 100 HIS A O 1
ATOM 829 N N . ALA A 1 101 ? -0.933 3.740 10.384 1.00 72.94 101 ALA A N 1
ATOM 830 C CA . ALA A 1 101 ? -0.058 3.693 11.567 1.00 72.94 101 ALA A CA 1
ATOM 831 C C . ALA A 1 101 ? -0.799 3.585 12.917 1.00 72.94 101 ALA A C 1
ATOM 833 O O . ALA A 1 101 ? -0.198 3.713 13.996 1.00 72.94 101 ALA A O 1
ATOM 834 N N . SER A 1 102 ? -2.124 3.426 12.871 1.00 76.88 102 SER A N 1
ATOM 835 C CA . SER A 1 102 ? -3.020 3.494 14.036 1.00 76.88 102 SER A CA 1
ATOM 836 C C . SER A 1 102 ? -4.016 2.336 14.074 1.00 76.88 102 SER A C 1
ATOM 838 O O . SER A 1 102 ? -5.140 2.505 14.542 1.00 76.88 102 SER A O 1
ATOM 840 N N . VAL A 1 103 ? -3.612 1.161 13.584 1.00 78.94 103 VAL A N 1
ATOM 841 C CA . VAL A 1 103 ? -4.398 -0.067 13.743 1.00 78.94 103 VAL A CA 1
ATOM 842 C C . VAL A 1 103 ? -4.436 -0.437 15.228 1.00 78.94 103 VAL A C 1
ATOM 844 O O . VAL A 1 103 ? -3.394 -0.567 15.871 1.00 78.94 103 VAL A O 1
ATOM 847 N N . THR A 1 104 ? -5.637 -0.567 15.792 1.00 80.25 104 THR A N 1
ATOM 848 C CA . THR A 1 104 ? -5.834 -0.924 17.204 1.00 80.25 104 THR A CA 1
ATOM 849 C C . THR A 1 104 ? -5.984 -2.435 17.381 1.00 80.25 104 THR A C 1
ATOM 851 O O . THR A 1 104 ? -6.328 -3.157 16.445 1.00 80.25 104 THR A O 1
ATOM 854 N N . SER A 1 105 ? -5.770 -2.932 18.602 1.00 79.00 105 SER A N 1
ATOM 855 C CA . SER A 1 105 ? -5.980 -4.350 18.928 1.00 79.00 105 SER A CA 1
ATOM 856 C C . SER A 1 105 ? -7.418 -4.811 18.664 1.00 79.00 105 SER A C 1
ATOM 858 O O . SER A 1 105 ? -7.626 -5.941 18.234 1.00 79.00 105 SER A O 1
ATOM 860 N N . ASP A 1 106 ? -8.399 -3.924 18.844 1.00 81.81 106 ASP A N 1
ATOM 861 C CA . ASP A 1 106 ? -9.808 -4.216 18.558 1.00 81.81 106 ASP A CA 1
ATOM 862 C C . ASP A 1 106 ? -10.045 -4.447 17.060 1.00 81.81 106 ASP A C 1
ATOM 864 O O . ASP A 1 106 ? -10.799 -5.340 16.672 1.00 81.81 106 ASP A O 1
ATOM 868 N N . MET A 1 107 ? -9.346 -3.698 16.198 1.00 82.19 107 MET A N 1
ATOM 869 C CA . MET A 1 107 ? -9.390 -3.932 14.755 1.00 82.19 107 MET A CA 1
ATOM 870 C C . MET A 1 107 ? -8.795 -5.299 14.410 1.00 82.19 107 MET A C 1
ATOM 872 O O . MET A 1 107 ? -9.373 -6.022 13.611 1.00 82.19 107 MET A O 1
ATOM 876 N N . LEU A 1 108 ? -7.695 -5.701 15.051 1.00 82.88 108 LEU A N 1
ATOM 877 C CA . LEU A 1 108 ? -7.093 -7.024 14.837 1.00 82.88 108 LEU A CA 1
ATOM 878 C C . LEU A 1 108 ? -7.988 -8.177 15.323 1.00 82.88 108 LEU A C 1
ATOM 880 O O . LEU A 1 108 ? -7.918 -9.275 14.777 1.00 82.88 108 LEU A O 1
ATOM 884 N N . ALA A 1 109 ? -8.837 -7.930 16.322 1.00 86.50 109 ALA A N 1
ATOM 885 C CA . ALA A 1 109 ? -9.833 -8.887 16.804 1.00 86.50 109 ALA A CA 1
ATOM 886 C C . ALA A 1 109 ? -11.114 -8.923 15.947 1.00 86.50 109 ALA A C 1
ATOM 888 O O . ALA A 1 109 ? -11.944 -9.820 16.110 1.00 86.50 109 ALA A O 1
ATOM 889 N N . THR A 1 110 ? -11.294 -7.960 15.039 1.00 87.62 110 THR A N 1
ATOM 890 C CA . THR A 1 110 ? -12.481 -7.864 14.188 1.00 87.62 110 THR A CA 1
ATOM 891 C C . THR A 1 110 ? -12.322 -8.746 12.944 1.00 87.62 110 THR A C 1
ATOM 893 O O . THR A 1 110 ? -11.264 -8.735 12.310 1.00 87.62 110 THR A O 1
ATOM 896 N N . PRO A 1 111 ? -13.367 -9.487 12.527 1.00 90.25 111 PRO A N 1
ATOM 897 C CA . PRO A 1 111 ? -13.343 -10.229 11.274 1.00 90.25 111 PRO A CA 1
ATOM 898 C C . PRO A 1 111 ? -13.000 -9.344 10.068 1.00 90.25 111 PRO A C 1
ATOM 900 O O . PRO A 1 111 ? -13.526 -8.242 9.893 1.00 90.25 111 PRO A O 1
ATOM 903 N N . LEU A 1 112 ? -12.127 -9.851 9.197 1.00 87.44 112 LEU A N 1
ATOM 904 C CA . LEU A 1 112 ? -11.607 -9.107 8.049 1.00 87.44 112 LEU A CA 1
ATOM 905 C C . LEU A 1 112 ? -12.704 -8.673 7.063 1.00 87.44 112 LEU A C 1
ATOM 907 O O . LEU A 1 112 ? -12.617 -7.614 6.443 1.00 87.44 112 LEU A O 1
ATOM 911 N N . ASP A 1 113 ? -13.741 -9.492 6.900 1.00 88.06 113 ASP A N 1
ATOM 912 C CA . ASP A 1 113 ? -14.891 -9.183 6.053 1.00 88.06 113 ASP A CA 1
ATOM 913 C C . ASP A 1 113 ? -15.713 -8.013 6.612 1.00 88.06 113 ASP A C 1
ATOM 915 O O . ASP A 1 113 ? -16.167 -7.164 5.844 1.00 88.06 113 ASP A O 1
ATOM 919 N N . GLN A 1 114 ? -15.854 -7.942 7.937 1.00 89.50 114 GLN A N 1
ATOM 920 C CA . GLN A 1 114 ? -16.524 -6.847 8.622 1.00 89.50 114 GLN A CA 1
ATOM 921 C C . GLN A 1 114 ? -15.742 -5.544 8.451 1.00 89.50 114 GLN A C 1
ATOM 923 O O . GLN A 1 114 ? -16.308 -4.567 7.965 1.00 89.50 114 GLN A O 1
ATOM 928 N N . LEU A 1 115 ? -14.429 -5.559 8.704 1.00 88.88 115 LEU A N 1
ATOM 929 C CA . LEU A 1 115 ? -13.568 -4.392 8.481 1.00 88.88 115 LEU A CA 1
ATOM 930 C C . LEU A 1 115 ? -13.675 -3.874 7.043 1.00 88.88 115 LEU A C 1
ATOM 932 O O . LEU A 1 115 ? -13.869 -2.683 6.809 1.00 88.88 115 LEU A O 1
ATOM 936 N N . ARG A 1 116 ? -13.607 -4.760 6.045 1.00 89.69 116 ARG A N 1
ATOM 937 C CA . ARG A 1 116 ? -13.724 -4.343 4.639 1.00 89.69 116 ARG A CA 1
ATOM 938 C C . ARG A 1 116 ? -15.068 -3.674 4.347 1.00 89.69 116 ARG A C 1
ATOM 940 O O . ARG A 1 116 ? -15.094 -2.690 3.610 1.00 89.69 116 ARG A O 1
ATOM 947 N N . ARG A 1 117 ? -16.170 -4.154 4.932 1.00 88.56 117 ARG A N 1
ATOM 948 C CA . ARG A 1 117 ? -17.491 -3.516 4.797 1.00 88.56 117 ARG A CA 1
ATOM 949 C C . ARG A 1 117 ? -17.534 -2.144 5.467 1.00 88.56 117 ARG A C 1
ATOM 951 O O . ARG A 1 117 ? -18.012 -1.199 4.841 1.00 88.56 117 ARG A O 1
ATOM 958 N N . ASP A 1 118 ? -16.989 -2.026 6.673 1.00 89.25 118 ASP A N 1
ATOM 959 C CA . ASP A 1 118 ? -17.011 -0.788 7.460 1.00 89.25 118 ASP A CA 1
ATOM 960 C C . ASP A 1 118 ? -16.243 0.340 6.759 1.00 89.25 118 ASP A C 1
ATOM 962 O O . ASP A 1 118 ? -16.754 1.451 6.595 1.00 89.25 118 ASP A O 1
ATOM 966 N N . TYR A 1 119 ? -15.057 0.029 6.229 1.00 86.69 119 TYR A N 1
ATOM 967 C CA . TYR A 1 119 ? -14.244 0.978 5.461 1.00 86.69 119 TYR A CA 1
ATOM 968 C C . TYR A 1 119 ? -14.708 1.136 3.998 1.00 86.69 119 TYR A C 1
ATOM 970 O O . TYR A 1 119 ? -14.252 2.035 3.286 1.00 86.69 119 TYR A O 1
ATOM 978 N N . GLY A 1 120 ? -15.651 0.309 3.534 1.00 86.94 120 GLY A N 1
ATOM 979 C CA . GLY A 1 120 ? -16.141 0.316 2.152 1.00 86.94 120 GLY A CA 1
ATOM 980 C C . GLY A 1 120 ? -15.094 -0.144 1.131 1.00 86.94 120 GLY A C 1
ATOM 981 O O . GLY A 1 120 ? -15.084 0.333 -0.003 1.00 86.94 120 GLY A O 1
ATOM 982 N N . ILE A 1 121 ? -14.195 -1.041 1.535 1.00 87.69 121 ILE A N 1
ATOM 983 C CA . ILE A 1 121 ? -13.105 -1.563 0.713 1.00 87.69 121 ILE A CA 1
ATOM 984 C C . ILE A 1 121 ? -13.653 -2.638 -0.224 1.00 87.69 121 ILE A C 1
ATOM 986 O O . ILE A 1 121 ? -14.157 -3.677 0.206 1.00 87.69 121 ILE A O 1
ATOM 990 N N . ARG A 1 122 ? -13.517 -2.400 -1.531 1.00 84.62 122 ARG A N 1
ATOM 991 C CA . ARG A 1 122 ? -13.818 -3.379 -2.581 1.00 84.62 122 ARG A CA 1
ATOM 992 C C . ARG A 1 122 ? -12.519 -3.939 -3.127 1.00 84.62 122 ARG A C 1
ATOM 994 O O . ARG A 1 122 ? -11.751 -3.184 -3.708 1.00 84.62 122 ARG A O 1
ATOM 1001 N N . LEU A 1 123 ? -12.291 -5.237 -2.965 1.00 80.44 123 LEU A N 1
ATOM 1002 C CA . LEU A 1 123 ? -11.054 -5.882 -3.404 1.00 80.44 123 LEU A CA 1
ATOM 1003 C C . LEU A 1 123 ? -10.850 -5.757 -4.918 1.00 80.44 123 LEU A C 1
ATOM 1005 O O . LEU A 1 123 ? -11.807 -5.825 -5.692 1.00 80.44 123 LEU A O 1
ATOM 1009 N N . PHE A 1 124 ? -9.592 -5.584 -5.314 1.00 70.19 124 PHE A N 1
ATOM 1010 C CA . PHE A 1 124 ? -9.146 -5.756 -6.691 1.00 70.19 124 PHE A CA 1
ATOM 1011 C C . PHE A 1 124 ? -8.951 -7.261 -6.919 1.00 70.19 124 PHE A C 1
ATOM 1013 O O . PHE A 1 124 ? -8.060 -7.850 -6.312 1.00 70.19 124 PHE A O 1
ATOM 1020 N N . ARG A 1 125 ? -9.835 -7.894 -7.698 1.00 59.28 125 ARG A N 1
ATOM 1021 C CA . ARG A 1 125 ? -9.802 -9.331 -8.012 1.00 59.28 125 ARG A CA 1
ATOM 1022 C C . ARG A 1 125 ? -9.788 -9.540 -9.516 1.00 59.28 125 ARG A C 1
ATOM 1024 O O . ARG A 1 125 ? -10.526 -8.794 -10.196 1.00 59.28 125 ARG A O 1
#

pLDDT: mean 82.48, std 7.44, range [49.56, 91.25]

Mean predicted aligned error: 6.22 Å

Sequence (125 aa):
SQLKGKTFHDHDLTHVIFGCDTSLKGEILLNPWILFGTTITRSELSAYAADPEVKRLNQEGFDLLGGRLKAYMLFVSYYLPLYVWIWINHIRPMRTKWPHASVTSDMLATPLDQLRRDYGIRLFR